Protein AF-A0A177WI67-F1 (afdb_monomer_lite)

Foldseek 3Di:
DDDDDDDDDDDDDDDDDDDDDDDDDDDDDDDDDDDDDDDDDDPDPPPPVNVVVVVVVVVVVVVVVVVVVVVVVVVVLVVLQCPQPVNVPCPPDDDDSVCSVVSSVVVVVVVVVVVVVVVVVLLVVLVVVVVVCVVVVHDQVVVPDPDGRPDDDDDDDPDDDPPPVVVVD

pLDDT: mean 74.28, std 21.09, range [33.84, 97.81]

Structure (mmCIF, N/CA/C/O backbone):
data_AF-A0A177WI67-F1
#
_entry.id   AF-A0A177WI67-F1
#
loop_
_atom_site.group_PDB
_atom_site.id
_atom_site.type_symbol
_atom_site.label_atom_id
_atom_site.label_alt_id
_atom_site.label_comp_id
_atom_site.label_asym_id
_atom_site.label_entity_id
_atom_site.label_seq_id
_atom_site.pdbx_PDB_ins_code
_atom_site.Cartn_x
_atom_site.Cartn_y
_atom_site.Cartn_z
_atom_site.occupancy
_atom_site.B_iso_or_equiv
_atom_site.auth_seq_id
_atom_site.auth_comp_id
_atom_site.auth_asym_id
_atom_site.auth_atom_id
_atom_site.pdbx_PDB_model_num
ATOM 1 N N . MET A 1 1 ? -29.519 4.301 -75.833 1.00 45.31 1 MET A N 1
ATOM 2 C CA . MET A 1 1 ? -29.078 5.599 -75.286 1.00 45.31 1 MET A CA 1
ATOM 3 C C . MET A 1 1 ? -27.753 5.373 -74.590 1.00 45.31 1 MET A C 1
ATOM 5 O O . MET A 1 1 ? -27.708 4.723 -73.556 1.00 45.31 1 MET A O 1
ATOM 9 N N . SER A 1 2 ? -26.689 5.798 -75.259 1.00 43.66 2 SER A N 1
ATOM 10 C CA . SER A 1 2 ? -25.312 5.831 -74.776 1.00 43.66 2 SER A CA 1
ATOM 11 C C . SER A 1 2 ? -25.141 6.950 -73.748 1.00 43.66 2 SER A C 1
ATOM 13 O O . SER A 1 2 ? -25.789 7.981 -73.898 1.00 43.66 2 SER A O 1
ATOM 15 N N . MET A 1 3 ? -24.205 6.801 -72.809 1.00 51.81 3 MET A N 1
ATOM 16 C CA . MET A 1 3 ? -23.038 7.691 -72.751 1.00 51.81 3 MET A CA 1
ATOM 17 C C . MET A 1 3 ? -21.854 7.010 -72.037 1.00 51.81 3 MET A C 1
ATOM 19 O O . MET A 1 3 ? -22.081 6.194 -71.143 1.00 51.81 3 MET A O 1
ATOM 23 N N . PRO A 1 4 ? -20.609 7.286 -72.469 1.00 54.25 4 PRO A N 1
ATOM 24 C CA . PRO A 1 4 ? -19.416 6.507 -72.149 1.00 54.25 4 PRO A CA 1
ATOM 25 C C . PRO A 1 4 ? -18.575 7.147 -71.032 1.00 54.25 4 PRO A C 1
ATOM 27 O O . PRO A 1 4 ? -18.584 8.361 -70.841 1.00 54.25 4 PRO A O 1
ATOM 30 N N . MET A 1 5 ? -17.794 6.320 -70.334 1.00 55.34 5 MET A N 1
ATOM 31 C CA . MET A 1 5 ? -16.748 6.753 -69.401 1.00 55.34 5 MET A CA 1
ATOM 32 C C . MET A 1 5 ? -15.551 7.319 -70.179 1.00 55.34 5 MET A C 1
ATOM 34 O O . MET A 1 5 ? -15.010 6.642 -71.053 1.00 55.34 5 MET A O 1
ATOM 38 N N . HIS A 1 6 ? -15.133 8.544 -69.858 1.00 54.88 6 HIS A N 1
ATOM 39 C CA . HIS A 1 6 ? -13.938 9.177 -70.421 1.00 54.88 6 HIS A CA 1
ATOM 40 C C . HIS A 1 6 ? -12.720 8.956 -69.499 1.00 54.88 6 HIS A C 1
ATOM 42 O O . HIS A 1 6 ? -12.878 9.039 -68.279 1.00 54.88 6 HIS A O 1
ATOM 48 N N . PRO A 1 7 ? -11.511 8.715 -70.040 1.00 63.22 7 PRO A N 1
ATOM 49 C CA . PRO A 1 7 ? -10.273 8.625 -69.271 1.00 63.22 7 PRO A CA 1
ATOM 50 C C . PRO A 1 7 ? -9.515 9.965 -69.274 1.00 63.22 7 PRO A C 1
ATOM 52 O O . PRO A 1 7 ? -9.573 10.698 -70.259 1.00 63.22 7 PRO A O 1
ATOM 55 N N . SER A 1 8 ? -8.793 10.267 -68.191 1.00 41.75 8 SER A N 1
ATOM 56 C CA . SER A 1 8 ? -7.664 11.220 -68.118 1.00 41.75 8 SER A CA 1
ATOM 57 C C . SER A 1 8 ? -7.178 11.268 -66.661 1.00 41.75 8 SER A C 1
ATOM 59 O O . SER A 1 8 ? -8.004 11.235 -65.760 1.00 41.75 8 SER A O 1
ATOM 61 N N . SER A 1 9 ? -5.912 11.386 -66.282 1.00 40.56 9 SER A N 1
ATOM 62 C CA . SER A 1 9 ? -4.618 11.327 -66.961 1.00 40.56 9 SER A CA 1
ATOM 63 C C . SER A 1 9 ? -3.576 11.404 -65.841 1.00 40.56 9 SER A C 1
ATOM 65 O O . SER A 1 9 ? -3.641 12.288 -64.989 1.00 40.56 9 SER A O 1
ATOM 67 N N . TYR A 1 10 ? -2.629 10.474 -65.852 1.00 43.28 10 TYR A N 1
ATOM 68 C CA . TYR A 1 10 ? -1.363 10.561 -65.136 1.00 43.28 10 TYR A CA 1
ATOM 69 C C . TYR A 1 10 ? -0.459 11.559 -65.871 1.00 43.28 10 TYR A C 1
ATOM 71 O O . TYR A 1 10 ? -0.226 11.352 -67.056 1.00 43.28 10 TYR A O 1
ATOM 79 N N . SER A 1 11 ? 0.015 12.606 -65.183 1.00 39.91 11 SER A N 1
ATOM 80 C CA . SER A 1 11 ? 1.346 13.236 -65.331 1.00 39.91 11 SER A CA 1
ATOM 81 C C . SER A 1 11 ? 1.343 14.683 -64.824 1.00 39.91 11 SER A C 1
ATOM 83 O O . SER A 1 11 ? 0.531 15.493 -65.267 1.00 39.91 11 SER A O 1
ATOM 85 N N . GLY A 1 12 ? 2.319 15.020 -63.985 1.00 34.69 12 GLY A N 1
ATOM 86 C CA . GLY A 1 12 ? 2.698 16.390 -63.642 1.00 34.69 12 GLY A CA 1
ATOM 87 C C . GLY A 1 12 ? 3.230 16.437 -62.210 1.00 34.69 12 GLY A C 1
ATOM 88 O O . GLY A 1 12 ? 2.562 15.957 -61.306 1.00 34.69 12 GLY A O 1
ATOM 89 N N . VAL A 1 13 ? 4.411 16.952 -61.901 1.00 46.25 13 VAL A N 1
ATOM 90 C CA . VAL A 1 13 ? 5.385 17.726 -62.671 1.00 46.25 13 VAL A CA 1
ATOM 91 C C . VAL A 1 13 ? 6.721 17.658 -61.930 1.00 46.25 13 VAL A C 1
ATOM 93 O O . VAL A 1 13 ? 6.782 17.347 -60.740 1.00 46.25 13 VAL A O 1
ATOM 96 N N . ASP A 1 14 ? 7.766 17.930 -62.693 1.00 39.09 14 ASP A N 1
ATOM 97 C CA . ASP A 1 14 ? 9.176 17.808 -62.386 1.00 39.09 14 ASP A CA 1
ATOM 98 C C . ASP A 1 14 ? 9.700 18.562 -61.160 1.00 39.09 14 ASP A C 1
ATOM 100 O O . ASP A 1 14 ? 9.194 19.587 -60.701 1.00 39.09 14 ASP A O 1
ATOM 104 N N . ALA A 1 15 ? 10.829 18.020 -60.712 1.00 47.94 15 ALA A N 1
ATOM 105 C CA . ALA A 1 15 ? 11.840 18.643 -59.890 1.00 47.94 15 ALA A CA 1
ATOM 106 C C . ALA A 1 15 ? 12.232 20.047 -60.383 1.00 47.94 15 ALA A C 1
ATOM 108 O O . ALA A 1 15 ? 12.491 20.240 -61.569 1.00 47.94 15 ALA A O 1
ATOM 109 N N . ASN A 1 16 ? 12.391 20.989 -59.447 1.00 40.03 16 ASN A N 1
ATOM 110 C CA . ASN A 1 16 ? 13.630 21.758 -59.286 1.00 40.03 16 ASN A CA 1
ATOM 111 C C . ASN A 1 16 ? 13.599 22.671 -58.044 1.00 40.03 16 ASN A C 1
ATOM 113 O O . ASN A 1 16 ? 12.659 23.427 -57.830 1.00 40.03 16 ASN A O 1
ATOM 117 N N . ASN A 1 17 ? 14.720 22.641 -57.314 1.00 41.44 17 ASN A N 1
ATOM 118 C CA . ASN A 1 17 ? 15.271 23.674 -56.428 1.00 41.44 17 ASN A CA 1
ATOM 119 C C . ASN A 1 17 ? 14.486 24.151 -55.190 1.00 41.44 17 ASN A C 1
ATOM 121 O O . ASN A 1 17 ? 13.717 25.102 -55.258 1.00 41.44 17 ASN A O 1
ATOM 125 N N . PHE A 1 18 ? 14.938 23.705 -54.010 1.00 33.84 18 PHE A N 1
ATOM 126 C CA . PHE A 1 18 ? 15.397 24.672 -53.003 1.00 33.84 18 PHE A CA 1
ATOM 127 C C . PHE A 1 18 ? 16.544 24.097 -52.158 1.00 33.84 18 PHE A C 1
ATOM 129 O O . PHE A 1 18 ? 16.360 23.337 -51.210 1.00 33.84 18 PHE A O 1
ATOM 136 N N . LEU A 1 19 ? 17.758 24.452 -52.570 1.00 44.16 19 LEU A N 1
ATOM 137 C CA . LEU A 1 19 ? 18.998 24.316 -51.821 1.00 44.16 19 LEU A CA 1
ATOM 138 C C . LEU A 1 19 ? 18.936 25.297 -50.634 1.00 44.16 19 LEU A C 1
ATOM 140 O O . LEU A 1 19 ? 18.773 26.494 -50.852 1.00 44.16 19 LEU A O 1
ATOM 144 N N . GLY A 1 20 ? 19.044 24.822 -49.392 1.00 35.88 20 GLY A N 1
ATOM 145 C CA . GLY A 1 20 ? 18.911 25.702 -48.225 1.00 35.88 20 GLY A CA 1
ATOM 146 C C . GLY A 1 20 ? 19.269 25.037 -46.903 1.00 35.88 20 GLY A C 1
ATOM 147 O O . GLY A 1 20 ? 18.409 24.751 -46.081 1.00 35.88 20 GLY A O 1
ATOM 148 N N . SER A 1 21 ? 20.559 24.780 -46.715 1.00 44.97 21 SER A N 1
ATOM 149 C CA . SER A 1 21 ? 21.172 24.369 -45.452 1.00 44.97 21 SER A CA 1
ATOM 150 C C . SER A 1 21 ? 21.219 25.535 -44.460 1.00 44.97 21 SER A C 1
ATOM 152 O O . SER A 1 21 ? 21.980 26.461 -44.704 1.00 44.97 21 SER A O 1
ATOM 154 N N . HIS A 1 22 ? 20.534 25.446 -43.313 1.00 46.59 22 HIS A N 1
ATOM 155 C CA . HIS A 1 22 ? 20.880 26.210 -42.102 1.00 46.59 22 HIS A CA 1
ATOM 156 C C . HIS A 1 22 ? 20.476 25.448 -40.823 1.00 46.59 22 HIS A C 1
ATOM 158 O O . HIS A 1 22 ? 19.283 25.298 -40.564 1.00 46.59 22 HIS A O 1
ATOM 164 N N . PRO A 1 23 ? 21.427 25.010 -39.978 1.00 50.09 23 PRO A N 1
ATOM 165 C CA . PRO A 1 23 ? 21.171 24.808 -38.559 1.00 50.09 23 PRO A CA 1
ATOM 166 C C . PRO A 1 23 ? 21.289 26.141 -37.804 1.00 50.09 23 PRO A C 1
ATOM 168 O O . PRO A 1 23 ? 22.236 26.910 -37.979 1.00 50.09 23 PRO A O 1
ATOM 171 N N . SER A 1 24 ? 20.293 26.400 -36.964 1.00 41.88 24 SER A N 1
ATOM 172 C CA . SER A 1 24 ? 20.158 27.553 -36.079 1.00 41.88 24 SER A CA 1
ATOM 173 C C . SER A 1 24 ? 21.233 27.590 -34.988 1.00 41.88 24 SER A C 1
ATOM 175 O O . SER A 1 24 ? 21.439 26.619 -34.263 1.00 41.88 24 SER A O 1
ATOM 177 N N . SER A 1 25 ? 21.855 28.759 -34.853 1.00 52.56 25 SER A N 1
ATOM 178 C CA . SER A 1 25 ? 22.678 29.204 -33.727 1.00 52.56 25 SER A CA 1
ATOM 179 C C . SER A 1 25 ? 21.804 29.963 -32.725 1.00 52.56 25 SER A C 1
ATOM 181 O O . SER A 1 25 ? 21.077 30.845 -33.176 1.00 52.56 25 SER A O 1
ATOM 183 N N . PHE A 1 26 ? 21.886 29.654 -31.418 1.00 40.78 26 PHE A N 1
ATOM 184 C CA . PHE A 1 26 ? 21.965 30.642 -30.319 1.00 40.78 26 PHE A CA 1
ATOM 185 C C . PHE A 1 26 ? 22.103 29.984 -28.920 1.00 40.78 26 PHE A C 1
ATOM 187 O O . PHE A 1 26 ? 21.293 29.134 -28.563 1.00 40.78 26 PHE A O 1
ATOM 194 N N . GLY A 1 27 ? 23.068 30.461 -28.113 1.00 39.31 27 GLY A N 1
ATOM 195 C CA . GLY A 1 27 ? 23.076 30.418 -26.632 1.00 39.31 27 GLY A CA 1
ATOM 196 C C . GLY A 1 27 ? 23.814 29.232 -25.979 1.00 39.31 27 GLY A C 1
ATOM 197 O O . GLY A 1 27 ? 23.251 28.154 -25.900 1.00 39.31 27 GLY A O 1
ATOM 198 N N . SER A 1 28 ? 25.100 29.300 -25.609 1.00 45.25 28 SER A N 1
ATOM 199 C CA . SER A 1 28 ? 25.758 30.064 -24.521 1.00 45.25 28 SER A CA 1
ATOM 200 C C . SER A 1 28 ? 25.920 29.275 -23.203 1.00 45.25 28 SER A C 1
ATOM 202 O O . SER A 1 28 ? 24.996 28.612 -22.750 1.00 45.25 28 SER A O 1
ATOM 204 N N . PHE A 1 29 ? 27.102 29.481 -22.597 1.00 36.25 29 PHE A N 1
ATOM 205 C CA . PHE A 1 29 ? 27.597 29.167 -21.240 1.00 36.25 29 PHE A CA 1
ATOM 206 C C . PHE A 1 29 ? 28.358 27.844 -21.043 1.00 36.25 29 PHE A C 1
ATOM 208 O O . PHE A 1 29 ? 27.787 26.764 -21.135 1.00 36.25 29 PHE A O 1
ATOM 215 N N . GLY A 1 30 ? 29.653 27.940 -20.690 1.00 35.69 30 GLY A N 1
ATOM 216 C CA . GLY A 1 30 ? 30.389 26.787 -20.154 1.00 35.69 30 GLY A CA 1
ATOM 217 C C . GLY A 1 30 ? 31.922 26.777 -20.250 1.00 35.69 30 GLY A C 1
ATOM 218 O O . GLY A 1 30 ? 32.460 25.827 -20.789 1.00 35.69 30 GLY A O 1
ATOM 219 N N . HIS A 1 31 ? 32.602 27.813 -19.747 1.00 47.84 31 HIS A N 1
ATOM 220 C CA . HIS A 1 31 ? 33.963 27.820 -19.162 1.00 47.84 31 HIS A CA 1
ATOM 221 C C . HIS A 1 31 ? 35.118 27.025 -19.819 1.00 47.84 31 HIS A C 1
ATOM 223 O O . HIS A 1 31 ? 35.219 25.804 -19.752 1.00 47.84 31 HIS A O 1
ATOM 229 N N . THR A 1 32 ? 36.106 27.782 -20.297 1.00 47.00 32 THR A N 1
ATOM 230 C CA . THR A 1 32 ? 37.496 27.355 -20.504 1.00 47.00 32 THR A CA 1
ATOM 231 C C . THR A 1 32 ? 38.188 26.999 -19.181 1.00 47.00 32 THR A C 1
ATOM 233 O O . THR A 1 32 ? 38.093 27.791 -18.238 1.00 47.00 32 THR A O 1
ATOM 236 N N . PRO A 1 33 ? 39.036 25.957 -19.155 1.00 52.28 33 PRO A N 1
ATOM 237 C CA . PRO A 1 33 ? 40.262 26.023 -18.381 1.00 52.28 33 PRO A CA 1
ATOM 238 C C . PRO A 1 33 ? 41.493 26.017 -19.291 1.00 52.28 33 PRO A C 1
ATOM 240 O O . PRO A 1 33 ? 41.638 25.249 -20.241 1.00 5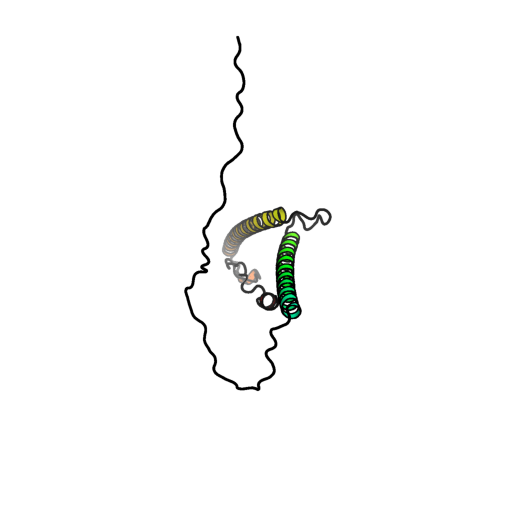2.28 33 PRO A O 1
ATOM 243 N N . THR A 1 34 ? 42.357 26.955 -18.950 1.00 43.94 34 THR A N 1
ATOM 244 C CA . THR A 1 34 ? 43.678 27.254 -19.478 1.00 43.94 34 THR A CA 1
ATOM 245 C C . THR A 1 34 ? 44.666 26.096 -19.295 1.00 43.94 34 THR A C 1
ATOM 247 O O . THR A 1 34 ? 44.773 25.535 -18.213 1.00 43.94 34 THR A O 1
ATOM 250 N N . ALA A 1 35 ? 45.403 25.830 -20.378 1.00 50.12 35 ALA A N 1
ATOM 251 C CA . ALA A 1 35 ? 46.769 25.311 -20.505 1.00 50.12 35 ALA A CA 1
ATOM 252 C C . ALA A 1 35 ? 47.268 24.170 -19.590 1.00 50.12 35 ALA A C 1
ATOM 254 O O . ALA A 1 35 ? 47.576 24.374 -18.420 1.00 50.12 35 ALA A O 1
ATOM 255 N N . LEU A 1 36 ? 47.633 23.050 -20.227 1.00 40.16 36 LEU A N 1
ATOM 256 C CA . LEU A 1 36 ? 48.948 22.449 -19.999 1.00 40.16 36 LEU A CA 1
ATOM 257 C C . LEU A 1 36 ? 49.502 21.871 -21.308 1.00 40.16 36 LEU A C 1
ATOM 259 O O . LEU A 1 36 ? 48.887 21.040 -21.967 1.00 40.16 36 LEU A O 1
ATOM 263 N N . SER A 1 37 ? 50.671 22.389 -21.667 1.00 46.78 37 SER A N 1
ATOM 264 C CA . SER A 1 37 ? 51.538 21.988 -22.767 1.00 46.78 37 SER A CA 1
ATOM 265 C C . SER A 1 37 ? 52.023 20.545 -22.599 1.00 46.78 37 SER A C 1
ATOM 267 O O . SER A 1 37 ? 52.608 20.213 -21.571 1.00 46.78 37 SER A O 1
ATOM 269 N N . GLY A 1 38 ? 51.852 19.727 -23.637 1.00 37.41 38 GLY A N 1
ATOM 270 C CA . GLY A 1 38 ? 52.413 18.383 -23.732 1.00 37.41 38 GLY A CA 1
ATOM 271 C C . GLY A 1 38 ? 52.422 17.903 -25.179 1.00 37.41 38 GLY A C 1
ATOM 272 O O . GLY A 1 38 ? 51.409 17.428 -25.665 1.00 37.41 38 GLY A O 1
ATOM 273 N N . SER A 1 39 ? 53.572 18.095 -25.826 1.00 40.44 39 SER A N 1
ATOM 274 C CA . SER A 1 39 ? 54.165 17.292 -26.904 1.00 40.44 39 SER A CA 1
ATOM 275 C C . SER A 1 39 ? 53.294 16.851 -28.089 1.00 40.44 39 SER A C 1
ATOM 277 O O . SER A 1 39 ? 52.409 16.013 -27.992 1.00 40.44 39 SER A O 1
ATOM 279 N N . VAL A 1 40 ? 53.670 17.381 -29.251 1.00 48.50 40 VAL A N 1
ATOM 280 C CA . VAL A 1 40 ? 53.259 16.977 -30.596 1.00 48.50 40 VAL A CA 1
ATOM 281 C C . VAL A 1 40 ? 53.528 15.485 -30.826 1.00 48.50 40 VAL A C 1
ATOM 283 O O . VAL A 1 40 ? 54.686 15.098 -30.945 1.00 48.50 40 VAL A O 1
ATOM 286 N N . GLU A 1 41 ? 52.472 14.687 -30.982 1.00 42.56 41 GLU A N 1
ATOM 287 C CA . GLU A 1 41 ? 52.505 13.422 -31.725 1.00 42.56 41 GLU A CA 1
ATOM 288 C C . GLU A 1 41 ? 51.268 13.342 -32.642 1.00 42.56 41 GLU A C 1
ATOM 290 O O . GLU A 1 41 ? 50.136 13.227 -32.185 1.00 42.56 41 GLU A O 1
ATOM 295 N N . ASP A 1 42 ? 51.525 13.501 -33.943 1.00 44.41 42 ASP A N 1
ATOM 296 C CA . ASP A 1 42 ? 50.810 12.926 -35.094 1.00 44.41 42 ASP A CA 1
ATOM 297 C C . ASP A 1 42 ? 49.260 12.859 -35.051 1.00 44.41 42 ASP A C 1
ATOM 299 O O . ASP A 1 42 ? 48.652 11.827 -34.772 1.00 44.41 42 ASP A O 1
ATOM 303 N N . GLU A 1 43 ? 48.591 13.956 -35.431 1.00 47.62 43 GLU A N 1
ATOM 304 C CA . GLU A 1 43 ? 47.139 13.999 -35.694 1.00 47.62 43 GLU A CA 1
ATOM 305 C C . GLU A 1 43 ? 46.802 13.348 -37.053 1.00 47.62 43 GLU A C 1
ATOM 307 O O . GLU A 1 43 ? 46.378 13.988 -38.024 1.00 47.62 43 GLU A O 1
ATOM 312 N N . GLY A 1 44 ? 46.975 12.028 -37.128 1.00 54.75 44 GLY A N 1
ATOM 313 C CA . GLY A 1 44 ? 46.287 11.205 -38.112 1.00 54.75 44 GLY A CA 1
ATOM 314 C C . GLY A 1 44 ? 44.791 11.225 -37.806 1.00 54.75 44 GLY A C 1
ATOM 315 O O . GLY A 1 44 ? 44.369 10.752 -36.751 1.00 54.75 44 GLY A O 1
ATOM 316 N N . LYS A 1 45 ? 43.971 11.770 -38.723 1.00 62.88 45 LYS A N 1
ATOM 317 C CA . LYS A 1 45 ? 42.498 11.714 -38.635 1.00 62.88 45 LYS A CA 1
ATOM 318 C C . LYS A 1 45 ? 42.090 10.316 -38.155 1.00 62.88 45 LYS A C 1
ATOM 320 O O . LYS A 1 45 ? 42.520 9.349 -38.789 1.00 62.88 45 LYS A O 1
ATOM 325 N N . PRO A 1 46 ? 41.278 10.186 -37.088 1.00 60.44 46 PRO A N 1
ATOM 326 C CA . PRO A 1 46 ? 40.914 8.877 -36.570 1.00 60.44 46 PRO A CA 1
ATOM 327 C C . PRO A 1 46 ? 40.338 8.067 -37.725 1.00 60.44 46 PRO A C 1
ATOM 329 O O . PRO A 1 46 ? 39.430 8.537 -38.420 1.00 60.44 46 PRO A O 1
ATOM 332 N N . SER A 1 47 ? 40.921 6.892 -37.970 1.00 75.12 47 SER A N 1
ATOM 333 C CA . SER A 1 47 ? 40.496 6.026 -39.063 1.00 75.12 47 SER A CA 1
ATOM 334 C C . SER A 1 47 ? 38.985 5.806 -38.968 1.00 75.12 47 SER A C 1
ATOM 336 O O . SER A 1 47 ? 38.407 5.790 -37.874 1.00 75.12 47 SER A O 1
ATOM 338 N N . ALA A 1 48 ? 38.318 5.691 -40.119 1.00 76.06 48 ALA A N 1
ATOM 339 C CA . ALA A 1 48 ? 36.863 5.545 -40.170 1.00 76.06 48 ALA A CA 1
ATOM 340 C C . ALA A 1 48 ? 36.374 4.416 -39.241 1.00 76.06 48 ALA A C 1
ATOM 342 O O . ALA A 1 48 ? 35.354 4.568 -38.569 1.00 76.06 48 ALA A O 1
ATOM 343 N N . ASP A 1 49 ? 37.171 3.355 -39.106 1.00 78.19 49 ASP A N 1
ATOM 344 C CA . ASP A 1 49 ? 36.935 2.226 -38.208 1.00 78.19 49 ASP A CA 1
ATOM 345 C C . ASP A 1 49 ? 36.937 2.621 -36.722 1.00 78.19 49 ASP A C 1
ATOM 347 O O . ASP A 1 49 ? 36.046 2.210 -35.979 1.00 78.19 49 ASP A O 1
ATOM 351 N N . VAL A 1 50 ? 37.854 3.492 -36.279 1.00 81.56 50 VAL A N 1
ATOM 352 C CA . VAL A 1 50 ? 37.898 4.004 -34.894 1.00 81.56 50 VAL A CA 1
ATOM 353 C C . VAL A 1 50 ? 36.674 4.872 -34.587 1.00 81.56 50 VAL A C 1
ATOM 355 O O . VAL A 1 50 ? 36.105 4.795 -33.494 1.00 81.56 50 VAL A O 1
ATOM 358 N N . LEU A 1 51 ? 36.216 5.677 -35.550 1.00 79.94 51 LEU A N 1
ATOM 359 C CA . LEU A 1 51 ? 35.001 6.486 -35.397 1.00 79.94 51 LEU A CA 1
ATOM 360 C C . LEU A 1 51 ? 33.729 5.624 -35.364 1.00 79.94 51 LEU A C 1
ATOM 362 O O . LEU A 1 51 ? 32.830 5.885 -34.553 1.00 79.94 51 LEU A O 1
ATOM 366 N N . ILE A 1 52 ? 33.652 4.592 -36.208 1.00 83.44 52 ILE A N 1
ATOM 367 C CA . ILE A 1 52 ? 32.548 3.621 -36.229 1.00 83.44 52 ILE A CA 1
ATOM 368 C C . ILE A 1 52 ? 32.501 2.850 -34.907 1.00 83.44 52 ILE A C 1
ATOM 370 O O . ILE A 1 52 ? 31.432 2.746 -34.297 1.00 83.44 52 ILE A O 1
ATOM 374 N N . GLU A 1 53 ? 33.651 2.393 -34.418 1.00 85.19 53 GLU A N 1
ATOM 375 C CA . GLU A 1 53 ? 33.784 1.667 -33.158 1.00 85.19 53 GLU A CA 1
ATOM 376 C C . GLU A 1 53 ? 33.410 2.544 -31.954 1.00 85.19 53 GLU A C 1
ATOM 378 O O . GLU A 1 53 ? 32.620 2.140 -31.099 1.00 85.19 53 GLU A O 1
ATOM 383 N N . LYS A 1 54 ? 33.854 3.807 -31.919 1.00 85.06 54 LYS A N 1
ATOM 384 C CA . LYS A 1 54 ? 33.439 4.774 -30.888 1.00 85.06 54 LYS A CA 1
ATOM 385 C C . LYS A 1 54 ? 31.926 5.014 -30.909 1.00 85.06 54 LYS A C 1
ATOM 387 O O . LYS A 1 54 ? 31.295 5.098 -29.853 1.00 85.06 54 LYS A O 1
ATOM 392 N N . ARG A 1 55 ? 31.312 5.091 -32.097 1.00 85.00 55 ARG A N 1
ATOM 393 C CA . ARG A 1 55 ? 29.850 5.210 -32.249 1.00 85.00 55 ARG A CA 1
ATOM 394 C C . ARG A 1 55 ? 29.121 3.923 -31.838 1.00 85.00 55 ARG A C 1
ATOM 396 O O . ARG A 1 55 ? 28.003 4.007 -31.331 1.00 85.00 55 ARG A O 1
ATOM 403 N N . ARG A 1 56 ? 29.716 2.744 -32.041 1.00 89.94 56 ARG A N 1
ATOM 404 C CA . ARG A 1 56 ? 29.191 1.454 -31.563 1.00 89.94 56 ARG A CA 1
ATOM 405 C C . ARG A 1 56 ? 29.199 1.397 -30.033 1.00 89.94 56 ARG A C 1
ATOM 407 O O . ARG A 1 56 ? 28.137 1.222 -29.446 1.00 89.94 56 ARG A O 1
ATOM 414 N N . ARG A 1 57 ? 30.335 1.691 -29.394 1.00 88.19 57 ARG A N 1
ATOM 415 C CA . ARG A 1 57 ? 30.472 1.716 -27.924 1.00 88.19 57 ARG A CA 1
ATOM 416 C C . ARG A 1 57 ? 29.493 2.673 -27.246 1.00 88.19 57 ARG A C 1
ATOM 418 O O . ARG A 1 57 ? 28.908 2.334 -26.225 1.00 88.19 57 ARG A O 1
ATOM 425 N N . ARG A 1 58 ? 29.260 3.856 -27.831 1.00 89.81 58 ARG A N 1
ATOM 426 C CA . ARG A 1 58 ? 28.247 4.803 -27.327 1.00 89.81 58 ARG A CA 1
ATOM 427 C C . ARG A 1 58 ? 26.833 4.220 -27.366 1.00 89.81 58 ARG A C 1
ATOM 429 O O . ARG A 1 58 ? 26.100 4.362 -26.395 1.00 89.81 58 ARG A O 1
ATOM 436 N N . ARG A 1 59 ? 26.461 3.551 -28.464 1.00 93.19 59 ARG A N 1
ATOM 437 C CA . ARG A 1 59 ? 25.154 2.882 -28.587 1.00 93.19 59 ARG A CA 1
ATOM 438 C C . ARG A 1 59 ? 25.008 1.735 -27.593 1.00 93.19 59 ARG A C 1
ATOM 440 O O . ARG A 1 59 ? 23.944 1.573 -27.011 1.00 93.19 59 ARG A O 1
ATOM 447 N N . GLU A 1 60 ? 26.066 0.966 -27.378 1.00 92.56 60 GLU A N 1
ATOM 448 C CA . GLU A 1 60 ? 26.061 -0.148 -26.425 1.00 92.56 60 GLU A CA 1
ATOM 449 C C . GLU A 1 60 ? 25.943 0.326 -24.983 1.00 92.56 60 GLU A C 1
ATOM 451 O O . GLU A 1 60 ? 25.107 -0.197 -24.251 1.00 92.56 60 GLU A O 1
ATOM 456 N N . SER A 1 61 ? 26.699 1.361 -24.608 1.00 92.62 61 SER A N 1
ATOM 457 C CA . SER A 1 61 ? 26.575 2.006 -23.298 1.00 92.62 61 SER A CA 1
ATOM 458 C C . SER A 1 61 ? 25.151 2.524 -23.069 1.00 92.62 61 SER A C 1
ATOM 460 O O . SER A 1 61 ? 24.512 2.164 -22.082 1.00 92.62 61 SER A O 1
ATOM 462 N N . HIS A 1 62 ? 24.596 3.260 -24.037 1.00 95.94 62 HIS A N 1
ATOM 463 C CA . HIS A 1 62 ? 23.217 3.743 -23.966 1.00 95.94 62 HIS A CA 1
ATOM 464 C C . HIS A 1 62 ? 22.197 2.597 -23.820 1.00 95.94 62 HIS A C 1
ATOM 466 O O . HIS A 1 62 ? 21.305 2.649 -22.976 1.00 95.94 62 HIS A O 1
ATOM 472 N N . ASN A 1 63 ? 22.340 1.527 -24.607 1.00 97.31 63 ASN A N 1
ATOM 473 C CA . ASN A 1 63 ? 21.457 0.362 -24.534 1.00 97.31 63 ASN A CA 1
ATOM 474 C C . ASN A 1 63 ? 21.555 -0.378 -23.194 1.00 97.31 63 ASN A C 1
ATOM 476 O O . ASN A 1 63 ? 20.556 -0.937 -22.738 1.00 97.31 63 ASN A O 1
ATOM 480 N N . ALA A 1 64 ? 22.740 -0.411 -22.581 1.00 95.12 64 ALA A N 1
ATOM 481 C CA . ALA A 1 64 ? 22.947 -1.021 -21.275 1.00 95.12 64 ALA A CA 1
ATOM 482 C C . ALA A 1 64 ? 22.232 -0.228 -20.175 1.00 95.12 64 ALA A C 1
ATOM 484 O O . ALA A 1 64 ? 21.495 -0.821 -19.390 1.00 95.12 64 ALA A O 1
ATOM 485 N N . VAL A 1 65 ? 22.378 1.100 -20.169 1.00 96.00 65 VAL A N 1
ATOM 486 C CA . VAL A 1 65 ? 21.698 1.989 -19.209 1.00 96.00 65 VAL A CA 1
ATOM 487 C C . VAL A 1 65 ? 20.179 1.855 -19.323 1.00 96.00 65 VAL A C 1
ATOM 489 O O . VAL A 1 65 ? 19.496 1.605 -18.333 1.00 96.00 65 VAL A O 1
ATOM 492 N N . GLU A 1 66 ? 19.635 1.911 -20.539 1.00 96.44 66 GLU A N 1
ATOM 493 C CA . GLU A 1 66 ? 18.187 1.788 -20.744 1.00 96.44 66 GLU A CA 1
ATOM 494 C C . GLU A 1 66 ? 17.654 0.387 -20.399 1.00 96.44 66 GLU A C 1
ATOM 496 O O . GLU A 1 66 ? 16.494 0.221 -20.019 1.00 96.44 66 GLU A O 1
ATOM 501 N N . ARG A 1 67 ? 18.477 -0.661 -20.515 1.00 97.19 67 ARG A N 1
ATOM 502 C CA . ARG A 1 67 ? 18.109 -1.991 -20.016 1.00 97.19 67 ARG A CA 1
ATOM 503 C C . ARG A 1 67 ? 18.004 -1.988 -18.490 1.00 97.19 67 ARG A C 1
ATOM 505 O O . ARG A 1 67 ? 16.951 -2.373 -17.997 1.00 97.19 67 ARG A O 1
ATOM 512 N N . ARG A 1 68 ? 19.010 -1.468 -17.775 1.00 96.31 68 ARG A N 1
ATOM 513 C CA . ARG A 1 68 ? 18.977 -1.367 -16.303 1.00 96.31 68 ARG A CA 1
ATOM 514 C C . ARG A 1 68 ? 17.767 -0.582 -15.809 1.00 96.31 68 ARG A C 1
ATOM 516 O O . ARG A 1 68 ? 17.047 -1.064 -14.945 1.00 96.31 68 ARG A O 1
ATOM 523 N N . ARG A 1 69 ? 17.478 0.574 -16.417 1.00 97.50 69 ARG A N 1
ATOM 524 C CA . ARG A 1 69 ? 16.287 1.373 -16.087 1.00 97.50 69 ARG A CA 1
ATOM 525 C C . ARG A 1 69 ? 14.998 0.559 -16.234 1.00 97.50 69 ARG A C 1
ATOM 527 O O . ARG A 1 69 ? 14.128 0.612 -15.368 1.00 97.50 69 ARG A O 1
ATOM 534 N N . ARG A 1 70 ? 14.853 -0.185 -17.336 1.00 97.81 70 ARG A N 1
ATOM 535 C CA . ARG A 1 70 ? 13.670 -1.030 -17.567 1.00 97.81 70 ARG A CA 1
ATOM 536 C C . ARG A 1 70 ? 13.574 -2.169 -16.558 1.00 97.81 70 ARG A C 1
ATOM 538 O O . ARG A 1 70 ? 12.465 -2.468 -16.123 1.00 97.81 70 ARG A O 1
ATOM 545 N N . ASP A 1 71 ? 14.694 -2.781 -16.198 1.00 96.50 71 ASP A N 1
ATOM 546 C CA . ASP A 1 71 ? 14.738 -3.869 -15.223 1.00 96.50 71 ASP A CA 1
ATOM 547 C C . ASP A 1 71 ? 14.362 -3.364 -13.823 1.00 96.50 71 ASP A C 1
ATOM 549 O O . ASP A 1 71 ? 13.475 -3.948 -13.204 1.00 96.50 71 ASP A O 1
ATOM 553 N N . HIS A 1 72 ? 14.881 -2.206 -13.403 1.00 96.19 72 HIS A N 1
ATOM 554 C CA . HIS A 1 72 ? 14.509 -1.564 -12.137 1.00 96.19 72 HIS A CA 1
ATOM 555 C C . HIS A 1 72 ? 13.005 -1.230 -12.066 1.00 96.19 72 HIS A C 1
ATOM 557 O O . HIS A 1 72 ? 12.328 -1.549 -11.090 1.00 96.19 72 HIS A O 1
ATOM 563 N N . ILE A 1 73 ? 12.421 -0.671 -13.135 1.00 96.38 73 ILE A N 1
ATOM 564 C CA . ILE A 1 73 ? 10.965 -0.432 -13.192 1.00 96.38 73 ILE A CA 1
ATOM 565 C C . ILE A 1 73 ? 10.187 -1.750 -13.071 1.00 96.38 73 ILE A C 1
ATOM 567 O O . ILE A 1 73 ? 9.160 -1.819 -12.393 1.00 96.38 73 ILE A O 1
ATOM 571 N N . ASN A 1 74 ? 10.646 -2.804 -13.748 1.00 95.81 74 ASN A N 1
ATOM 572 C CA . ASN A 1 74 ? 9.986 -4.104 -13.697 1.00 95.81 74 ASN A CA 1
ATOM 573 C C . ASN A 1 74 ? 10.049 -4.718 -12.300 1.00 95.81 74 ASN A C 1
ATOM 575 O O . ASN A 1 74 ? 9.069 -5.337 -11.889 1.00 95.81 74 ASN A O 1
ATOM 579 N N . GLU A 1 75 ? 11.160 -4.538 -11.598 1.00 95.25 75 GLU A N 1
ATOM 580 C CA . GLU A 1 75 ? 11.353 -4.976 -10.221 1.00 95.25 75 GLU A CA 1
ATOM 581 C C . GLU A 1 75 ? 10.373 -4.282 -9.276 1.00 95.25 75 GLU A C 1
ATOM 583 O O . GLU A 1 75 ? 9.603 -4.971 -8.610 1.00 95.25 75 GLU A O 1
ATOM 588 N N . LYS A 1 76 ? 10.255 -2.948 -9.327 1.00 95.88 76 LYS A N 1
ATOM 589 C CA . LYS A 1 76 ? 9.269 -2.217 -8.508 1.00 95.88 76 LYS A CA 1
ATOM 590 C C . LYS A 1 76 ? 7.827 -2.631 -8.796 1.00 95.88 76 LYS A C 1
ATOM 592 O O . LYS A 1 76 ? 7.020 -2.752 -7.879 1.00 95.88 76 LYS A O 1
ATOM 597 N N . ILE A 1 77 ? 7.490 -2.937 -10.050 1.00 94.94 77 ILE A N 1
ATOM 598 C CA . ILE A 1 77 ? 6.171 -3.500 -10.385 1.00 94.94 77 ILE A CA 1
ATOM 599 C C . ILE A 1 77 ? 5.995 -4.906 -9.785 1.00 94.94 77 ILE A C 1
ATOM 601 O O . ILE A 1 77 ? 4.900 -5.248 -9.342 1.00 94.94 77 ILE A O 1
ATOM 605 N N . HIS A 1 78 ? 7.042 -5.731 -9.752 1.00 92.00 78 HIS A N 1
ATOM 606 C CA . HIS A 1 78 ? 6.979 -7.051 -9.120 1.00 92.00 78 HIS A CA 1
ATOM 607 C C . HIS A 1 78 ? 6.850 -6.959 -7.596 1.00 92.00 78 HIS A C 1
ATOM 609 O O . HIS A 1 78 ? 6.034 -7.683 -7.030 1.00 92.00 78 HIS A O 1
ATOM 615 N N . GLU A 1 79 ? 7.580 -6.051 -6.945 1.00 92.75 79 GLU A N 1
ATOM 616 C CA . GLU A 1 79 ? 7.430 -5.764 -5.513 1.00 92.75 79 GLU A CA 1
ATOM 617 C C . GLU A 1 79 ? 5.983 -5.371 -5.186 1.00 92.75 79 GLU A C 1
ATOM 619 O O . GLU A 1 79 ? 5.359 -5.970 -4.311 1.00 92.75 79 GLU A O 1
ATOM 624 N N . LEU A 1 80 ? 5.405 -4.444 -5.961 1.00 94.12 80 LEU A N 1
ATOM 625 C CA . LEU A 1 80 ? 4.003 -4.047 -5.822 1.00 94.12 80 LEU A CA 1
ATOM 626 C C . LEU A 1 80 ? 3.037 -5.226 -5.964 1.00 94.12 80 LEU A C 1
ATOM 628 O O . LEU A 1 80 ? 2.047 -5.291 -5.239 1.00 94.12 80 LEU A O 1
ATOM 632 N N . SER A 1 81 ? 3.315 -6.167 -6.870 1.00 91.50 81 SER A N 1
ATOM 633 C CA . SER A 1 81 ? 2.500 -7.375 -7.020 1.00 91.50 81 SER A CA 1
ATOM 634 C C . SER A 1 81 ? 2.514 -8.234 -5.757 1.00 91.50 81 SER A C 1
ATOM 636 O O . SER A 1 81 ? 1.480 -8.783 -5.402 1.00 91.50 81 SER A O 1
ATOM 638 N N . ASN A 1 82 ? 3.656 -8.351 -5.081 1.00 90.19 82 ASN A N 1
ATOM 639 C CA . ASN A 1 82 ? 3.796 -9.194 -3.891 1.00 90.19 82 ASN A CA 1
ATOM 640 C C . ASN A 1 82 ? 3.141 -8.572 -2.647 1.00 90.19 82 ASN A C 1
ATOM 642 O O . ASN A 1 82 ? 2.726 -9.296 -1.747 1.00 90.19 82 ASN A O 1
ATOM 646 N N . LEU A 1 83 ? 3.032 -7.240 -2.598 1.00 91.19 83 LEU A N 1
ATOM 647 C CA . LEU A 1 83 ? 2.353 -6.518 -1.515 1.00 91.19 83 LEU A CA 1
ATOM 648 C C . LEU A 1 83 ? 0.821 -6.588 -1.608 1.00 91.19 83 LEU A C 1
ATOM 650 O O . LEU A 1 83 ? 0.126 -6.228 -0.657 1.00 91.19 83 LEU A O 1
ATOM 654 N N . LEU A 1 84 ? 0.284 -7.021 -2.750 1.00 90.75 84 LEU A N 1
ATOM 655 C CA . LEU A 1 84 ? -1.151 -7.100 -2.977 1.00 90.75 84 LEU A CA 1
ATOM 656 C C . LEU A 1 84 ? -1.729 -8.431 -2.465 1.00 90.75 84 LEU A C 1
ATOM 658 O O . LEU A 1 84 ? -1.313 -9.492 -2.936 1.00 90.75 84 LEU A O 1
ATOM 662 N N . PRO A 1 85 ? -2.758 -8.407 -1.591 1.00 85.38 85 PRO A N 1
ATOM 663 C CA . PRO A 1 85 ? -3.368 -9.625 -1.046 1.00 85.38 85 PRO A CA 1
ATOM 664 C C . PRO A 1 85 ? -3.920 -10.576 -2.118 1.00 85.38 85 PRO A C 1
ATOM 666 O O . PRO A 1 85 ? -3.864 -11.791 -1.956 1.00 85.38 85 PRO A O 1
ATOM 669 N N . GLU A 1 86 ? -4.424 -10.019 -3.227 1.00 78.44 86 GLU A N 1
ATOM 670 C CA . GLU A 1 86 ? -5.005 -10.760 -4.358 1.00 78.44 86 GLU A CA 1
ATOM 671 C C . GLU A 1 86 ? -3.976 -11.628 -5.103 1.00 78.44 86 GLU A C 1
ATOM 673 O O . GLU A 1 86 ? -4.350 -12.602 -5.748 1.00 78.44 86 GLU A O 1
ATOM 678 N N . PHE A 1 87 ? -2.685 -11.286 -5.027 1.00 77.56 87 PHE A N 1
ATOM 679 C CA . PHE A 1 87 ? -1.622 -11.935 -5.805 1.00 77.56 87 PHE A CA 1
ATOM 680 C C . PHE A 1 87 ? -0.609 -12.690 -4.941 1.00 77.56 87 PHE A C 1
ATOM 682 O O . PHE A 1 87 ? 0.252 -13.385 -5.474 1.00 77.56 87 PHE A O 1
ATOM 689 N N . ALA A 1 88 ? -0.729 -12.600 -3.615 1.00 69.31 88 ALA A N 1
AT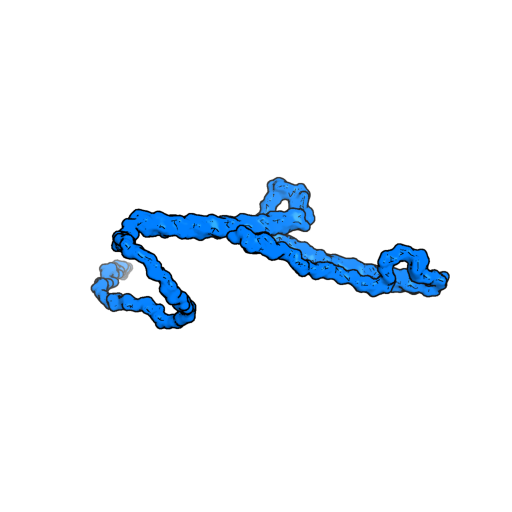OM 690 C CA . ALA A 1 88 ? 0.142 -13.306 -2.679 1.00 69.31 88 ALA A CA 1
ATOM 691 C C . ALA A 1 88 ? -0.063 -14.837 -2.685 1.00 69.31 88 ALA A C 1
ATOM 693 O O . ALA A 1 88 ? 0.833 -15.573 -2.280 1.00 69.31 88 ALA A O 1
ATOM 694 N N . SER A 1 89 ? -1.228 -15.325 -3.130 1.00 65.62 89 SER A N 1
ATOM 695 C CA . SER A 1 89 ? -1.601 -16.751 -3.094 1.00 65.62 89 SER A CA 1
ATOM 696 C C . SER A 1 89 ? -1.596 -17.440 -4.467 1.00 65.62 89 SER A C 1
ATOM 698 O O . SER A 1 89 ? -1.269 -18.624 -4.544 1.00 65.62 89 SER A O 1
ATOM 700 N N . ASP A 1 90 ? -1.865 -16.714 -5.556 1.00 64.75 90 ASP A N 1
ATOM 701 C CA . ASP A 1 90 ? -1.909 -17.262 -6.919 1.00 64.75 90 ASP A CA 1
ATOM 702 C C . ASP A 1 90 ? -0.598 -17.021 -7.686 1.00 64.75 90 ASP A C 1
ATOM 704 O O . ASP A 1 90 ? -0.475 -16.145 -8.543 1.00 64.75 90 ASP A O 1
ATOM 708 N N . ILE A 1 91 ? 0.404 -17.862 -7.412 1.00 63.62 91 ILE A N 1
ATOM 709 C CA . ILE A 1 91 ? 1.712 -17.839 -8.101 1.00 63.62 91 ILE A CA 1
ATOM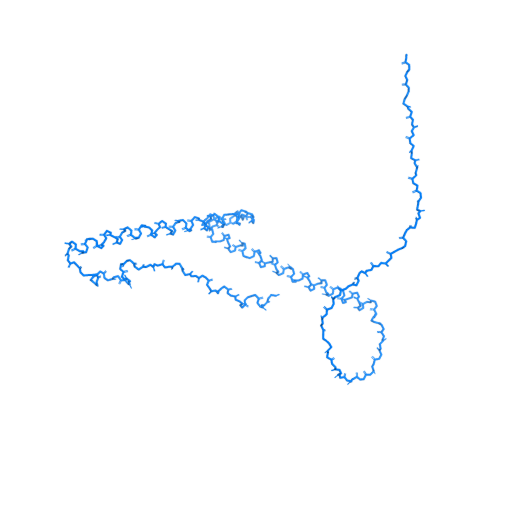 710 C C . ILE A 1 91 ? 1.578 -18.219 -9.591 1.00 63.62 91 ILE A C 1
ATOM 712 O O . ILE A 1 91 ? 2.412 -17.842 -10.415 1.00 63.62 91 ILE A O 1
ATOM 716 N N . GLN A 1 92 ? 0.526 -18.960 -9.953 1.00 66.12 92 GLN A N 1
ATOM 717 C CA . GLN A 1 92 ? 0.370 -19.558 -11.283 1.00 66.12 92 GLN A CA 1
ATOM 718 C C . GLN A 1 92 ? -0.086 -18.558 -12.359 1.00 66.12 92 GLN A C 1
ATOM 720 O O . GLN A 1 92 ? 0.243 -18.736 -13.529 1.00 66.12 92 GLN A O 1
ATOM 725 N N . ASN A 1 93 ? -0.779 -17.478 -11.984 1.00 74.00 93 ASN A N 1
ATOM 726 C CA . ASN A 1 93 ? -1.261 -16.463 -12.921 1.00 74.00 93 ASN A CA 1
ATOM 727 C C . ASN A 1 93 ? -0.586 -15.124 -12.646 1.00 74.00 9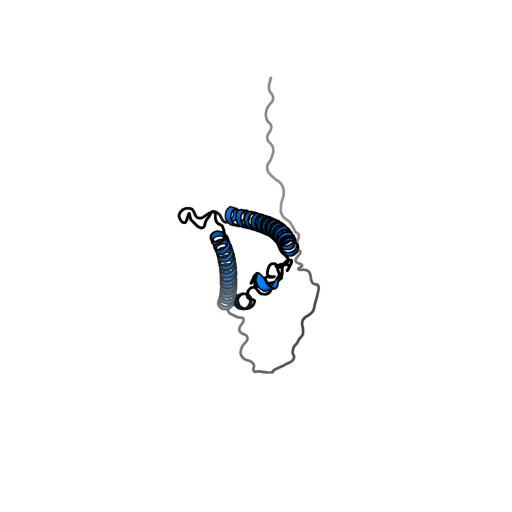3 ASN A C 1
ATOM 729 O O . ASN A 1 93 ? -1.096 -14.309 -11.886 1.00 74.00 93 ASN A O 1
ATOM 733 N N . LYS A 1 94 ? 0.555 -14.879 -13.301 1.00 73.94 94 LYS A N 1
ATOM 734 C CA . LYS A 1 94 ? 1.268 -13.600 -13.209 1.00 73.94 94 LYS A CA 1
ATOM 735 C C . LYS A 1 94 ? 0.373 -12.477 -13.767 1.00 73.94 94 LYS A C 1
ATOM 737 O O . LYS A 1 94 ? 0.161 -12.431 -14.984 1.00 73.94 94 LYS A O 1
ATOM 742 N N . PRO A 1 95 ? -0.170 -11.578 -12.928 1.00 81.06 95 PRO A N 1
ATOM 743 C CA . PRO A 1 95 ? -1.062 -10.530 -13.400 1.00 81.06 95 PRO A CA 1
ATOM 744 C C . PRO A 1 95 ? -0.305 -9.564 -14.314 1.00 81.06 95 PRO A C 1
ATOM 746 O O . PRO A 1 95 ? 0.901 -9.345 -14.188 1.00 81.06 95 PRO A O 1
ATOM 749 N N . ASN A 1 96 ? -1.018 -8.972 -15.271 1.00 90.94 96 ASN A N 1
ATOM 750 C CA . ASN A 1 96 ? -0.404 -8.004 -16.171 1.00 90.94 96 ASN A CA 1
ATOM 751 C C . ASN A 1 96 ? 0.009 -6.727 -15.407 1.00 90.94 96 ASN A C 1
ATOM 753 O O . ASN A 1 96 ? -0.607 -6.348 -14.409 1.00 90.94 96 ASN A O 1
ATOM 757 N N . LYS A 1 97 ? 1.032 -6.022 -15.912 1.00 92.38 97 LYS A N 1
ATOM 758 C CA . LYS A 1 97 ? 1.578 -4.813 -15.264 1.00 92.38 97 LYS A CA 1
ATOM 759 C C . LYS A 1 97 ? 0.513 -3.741 -15.007 1.00 92.38 97 LYS A C 1
ATOM 761 O O . LYS A 1 97 ? 0.529 -3.102 -13.964 1.00 92.38 97 LYS A O 1
ATOM 766 N N . GLY A 1 98 ? -0.430 -3.561 -15.934 1.00 94.19 98 GLY A N 1
ATOM 767 C CA . GLY A 1 98 ? -1.497 -2.565 -15.795 1.00 94.19 98 GLY A CA 1
ATOM 768 C C . GLY A 1 98 ? -2.490 -2.887 -14.675 1.00 94.19 98 GLY A C 1
ATOM 769 O O . GLY A 1 98 ? -2.981 -1.980 -14.008 1.00 94.19 98 GLY A O 1
ATOM 770 N N . VAL A 1 99 ? -2.775 -4.169 -14.449 1.00 93.06 99 VAL A N 1
ATOM 771 C CA . VAL A 1 99 ? -3.622 -4.653 -13.357 1.00 93.06 99 VAL A CA 1
ATOM 772 C C . VAL A 1 99 ? -2.896 -4.507 -12.032 1.00 93.06 99 VAL A C 1
ATOM 774 O O . VAL A 1 99 ? -3.509 -3.982 -11.109 1.00 93.06 99 VAL A O 1
ATOM 777 N N . ILE A 1 100 ? -1.611 -4.880 -11.957 1.00 93.38 100 ILE A N 1
ATOM 778 C CA . ILE A 1 100 ? -0.797 -4.682 -10.748 1.00 93.38 100 ILE A CA 1
ATOM 779 C C . ILE A 1 100 ? -0.857 -3.214 -10.329 1.00 93.38 100 ILE A C 1
ATOM 781 O O . ILE A 1 100 ? -1.324 -2.918 -9.239 1.00 93.38 100 ILE A O 1
ATOM 785 N N . LEU A 1 101 ? -0.505 -2.289 -11.227 1.00 96.19 101 LEU A N 1
ATOM 786 C CA . LEU A 1 101 ? -0.489 -0.856 -10.919 1.00 96.19 101 LEU A CA 1
ATOM 787 C C . LEU A 1 101 ? -1.858 -0.331 -10.468 1.00 96.19 101 LEU A C 1
ATOM 789 O O . LEU A 1 101 ? -1.948 0.407 -9.489 1.00 96.19 101 LEU A O 1
ATOM 793 N N . ARG A 1 102 ? -2.936 -0.723 -11.156 1.00 95.25 102 ARG A N 1
ATOM 794 C CA . ARG A 1 102 ? -4.296 -0.300 -10.796 1.00 95.25 102 ARG A CA 1
ATOM 795 C C . ARG A 1 102 ? -4.693 -0.811 -9.413 1.00 95.25 102 ARG A C 1
ATOM 797 O O . ARG A 1 102 ? -5.138 -0.025 -8.583 1.00 95.25 102 ARG A O 1
ATOM 804 N N . ARG A 1 103 ? -4.478 -2.104 -9.157 1.00 94.62 103 ARG A N 1
ATOM 805 C CA . ARG A 1 103 ? -4.784 -2.742 -7.873 1.00 94.62 103 ARG A CA 1
ATOM 806 C C . ARG A 1 103 ? -3.932 -2.174 -6.745 1.00 94.62 103 ARG A C 1
ATOM 808 O O . ARG A 1 103 ? -4.468 -1.957 -5.669 1.00 94.62 103 ARG A O 1
ATOM 815 N N . SER A 1 104 ? -2.661 -1.855 -6.991 1.00 95.88 104 SER A N 1
ATOM 816 C CA . SER A 1 104 ? -1.797 -1.170 -6.021 1.00 95.88 104 SER A CA 1
ATOM 817 C C . SER A 1 104 ? -2.382 0.170 -5.596 1.00 95.88 104 SER A C 1
ATOM 819 O O . SER A 1 104 ? -2.476 0.442 -4.403 1.00 95.88 104 SER A O 1
ATOM 821 N N . VAL A 1 105 ? -2.840 0.986 -6.548 1.00 96.69 105 VAL A N 1
ATOM 822 C CA . VAL A 1 105 ? -3.464 2.279 -6.235 1.00 96.69 105 VAL A CA 1
ATOM 823 C C . VAL A 1 105 ? -4.753 2.094 -5.434 1.00 96.69 105 VAL A C 1
ATOM 825 O O . VAL A 1 105 ? -4.953 2.769 -4.424 1.00 96.69 105 VAL A O 1
ATOM 828 N N . ASP A 1 106 ? -5.622 1.178 -5.857 1.00 96.06 106 ASP A N 1
ATOM 829 C CA . ASP A 1 106 ? -6.891 0.928 -5.168 1.00 96.06 106 ASP A CA 1
ATOM 830 C C . ASP A 1 106 ? -6.669 0.369 -3.758 1.00 96.06 106 ASP A C 1
ATOM 832 O O . ASP A 1 106 ? -7.339 0.782 -2.811 1.00 96.06 106 ASP A O 1
ATOM 836 N N . TYR A 1 107 ? -5.675 -0.501 -3.592 1.00 96.19 107 TYR A N 1
ATOM 837 C CA . TYR A 1 107 ? -5.306 -1.052 -2.297 1.00 96.19 107 TYR A CA 1
ATOM 838 C C . TYR A 1 107 ? -4.758 0.017 -1.350 1.00 96.19 107 TYR A C 1
ATOM 840 O O . TYR A 1 107 ? -5.171 0.058 -0.195 1.00 96.19 107 TYR A O 1
ATOM 848 N N . ILE A 1 108 ? -3.909 0.934 -1.829 1.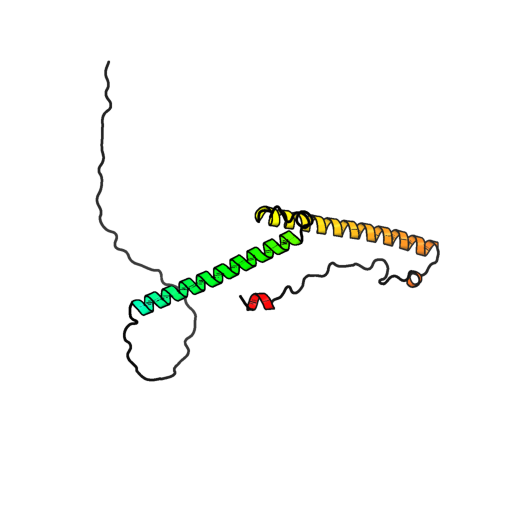00 95.75 108 ILE A N 1
ATOM 849 C CA . ILE A 1 108 ? -3.424 2.066 -1.020 1.00 95.75 108 ILE A CA 1
ATOM 850 C C . ILE A 1 108 ? -4.599 2.925 -0.538 1.00 95.75 108 ILE A C 1
ATOM 852 O O . ILE A 1 108 ? -4.675 3.244 0.648 1.00 95.75 108 ILE A O 1
ATOM 856 N N . ARG A 1 109 ? -5.555 3.248 -1.418 1.00 96.00 109 ARG A N 1
ATOM 857 C CA . ARG A 1 109 ? -6.765 4.001 -1.034 1.00 96.00 109 ARG A CA 1
ATOM 858 C C . ARG A 1 109 ? -7.588 3.254 0.011 1.00 96.00 109 ARG A C 1
ATOM 860 O O . ARG A 1 109 ? -8.042 3.850 0.985 1.00 96.00 109 ARG A O 1
ATOM 867 N N . HIS A 1 110 ? -7.766 1.947 -0.173 1.00 95.50 110 HIS A N 1
ATOM 868 C CA . HIS A 1 110 ? -8.478 1.113 0.787 1.00 95.50 110 HIS A CA 1
ATOM 869 C C . HIS A 1 110 ? -7.757 1.062 2.141 1.00 95.50 110 HIS A C 1
ATOM 871 O O . HIS A 1 110 ? -8.407 1.167 3.175 1.00 95.50 110 HIS A O 1
ATOM 877 N N . MET A 1 111 ? -6.425 0.966 2.153 1.00 94.44 111 MET A N 1
ATOM 878 C CA . MET A 1 111 ? -5.615 1.003 3.374 1.00 94.44 111 MET A CA 1
ATOM 879 C C . MET A 1 111 ? -5.703 2.344 4.096 1.00 94.44 111 MET A C 1
ATOM 881 O O . MET A 1 111 ? -5.852 2.355 5.314 1.00 94.44 111 MET A O 1
ATOM 885 N N . GLN A 1 112 ? -5.698 3.462 3.371 1.00 92.19 112 GLN A N 1
ATOM 886 C CA . GLN A 1 112 ? -5.917 4.788 3.958 1.00 92.19 112 GLN A CA 1
ATOM 887 C C . GLN A 1 112 ? -7.303 4.896 4.607 1.00 92.19 112 GLN A C 1
ATOM 889 O O . GLN A 1 112 ? -7.418 5.335 5.750 1.00 92.19 112 GLN A O 1
ATOM 894 N N . LEU A 1 113 ? -8.351 4.440 3.912 1.00 94.50 113 LEU A N 1
ATOM 895 C CA . LEU A 1 113 ? -9.713 4.422 4.451 1.00 94.50 113 LEU A CA 1
ATOM 896 C C . LEU A 1 113 ? -9.830 3.501 5.673 1.00 94.50 113 LEU A C 1
ATOM 898 O O . LEU A 1 113 ? -10.460 3.856 6.668 1.00 94.50 113 LEU A O 1
ATOM 902 N N . PHE A 1 114 ? -9.215 2.320 5.607 1.00 94.06 114 PHE A N 1
ATOM 903 C CA . PHE A 1 114 ? -9.190 1.368 6.709 1.00 94.06 114 PHE A CA 1
ATOM 904 C C . PHE A 1 114 ? -8.477 1.954 7.928 1.00 94.06 114 PHE A C 1
ATOM 906 O O . PHE A 1 114 ? -9.024 1.888 9.022 1.00 94.06 114 PHE A O 1
ATOM 913 N N . ALA A 1 115 ? -7.311 2.578 7.747 1.00 91.31 115 ALA A N 1
ATOM 914 C CA . ALA A 1 115 ? -6.574 3.234 8.822 1.00 91.31 115 ALA A CA 1
ATOM 915 C C . ALA A 1 115 ? -7.399 4.349 9.482 1.00 91.31 115 ALA A C 1
ATOM 917 O O . ALA A 1 115 ? -7.502 4.374 10.706 1.00 91.31 115 ALA A O 1
ATOM 918 N N . ALA A 1 116 ? -8.063 5.201 8.693 1.00 90.50 116 ALA A N 1
ATOM 919 C CA . ALA A 1 116 ? -8.947 6.244 9.218 1.00 90.50 116 ALA A CA 1
ATOM 920 C C . ALA A 1 116 ? -10.100 5.657 10.050 1.00 90.50 116 ALA A C 1
ATOM 922 O O . ALA A 1 116 ? -10.369 6.116 11.158 1.00 90.50 116 ALA A O 1
ATOM 923 N N . LYS A 1 117 ? -10.735 4.586 9.559 1.00 93.81 117 LYS A N 1
ATOM 924 C CA . LYS A 1 117 ? -11.805 3.892 10.288 1.00 93.81 117 LYS A CA 1
ATOM 925 C C . LYS A 1 117 ? -11.304 3.228 11.573 1.00 93.81 117 LYS A C 1
ATOM 927 O O . LYS A 1 117 ? -12.019 3.211 12.572 1.00 93.81 117 LYS A O 1
ATOM 932 N N . GLN A 1 118 ? -10.099 2.658 11.558 1.00 93.06 118 GLN A N 1
ATOM 933 C CA . GLN A 1 118 ? -9.507 2.098 12.772 1.00 93.06 118 GLN A CA 1
ATOM 934 C C . GLN A 1 118 ? -9.171 3.190 13.783 1.00 93.06 118 GLN A C 1
ATOM 936 O O . GLN A 1 118 ? -9.432 3.000 14.963 1.00 93.06 118 GLN A O 1
ATOM 941 N N . MET A 1 119 ? -8.672 4.341 13.333 1.00 89.69 119 MET A N 1
ATOM 942 C CA . MET A 1 119 ? -8.419 5.492 14.197 1.00 89.69 119 MET A CA 1
ATOM 943 C C . MET A 1 119 ? -9.708 5.993 14.862 1.00 89.69 119 MET A C 1
ATOM 945 O O . MET A 1 119 ? -9.728 6.157 16.078 1.00 89.69 119 MET A O 1
ATOM 949 N N . GLU A 1 120 ? -10.799 6.148 14.106 1.00 91.88 120 GLU A N 1
ATOM 950 C CA . GLU A 1 120 ? -12.113 6.525 14.651 1.00 91.88 120 GLU A CA 1
ATOM 951 C C . GLU A 1 120 ? -12.593 5.527 15.716 1.00 91.88 120 GLU A C 1
ATOM 953 O O . GLU A 1 120 ? -12.986 5.919 16.815 1.00 91.88 120 GLU A O 1
ATOM 958 N N . ARG A 1 121 ? -12.490 4.224 15.426 1.00 93.69 121 ARG A N 1
ATOM 959 C CA . ARG A 1 121 ? -12.867 3.169 16.374 1.00 93.69 121 ARG A CA 1
ATOM 960 C C . ARG A 1 121 ? -12.003 3.186 17.635 1.00 93.69 121 ARG A C 1
ATOM 962 O O . ARG A 1 121 ? -12.527 2.982 18.726 1.00 93.69 121 ARG A O 1
ATOM 969 N N . THR A 1 122 ? -10.698 3.408 17.504 1.00 91.44 122 THR A N 1
ATOM 970 C CA . THR A 1 122 ? -9.794 3.529 18.654 1.00 91.44 122 THR A CA 1
ATOM 971 C C . THR A 1 122 ? -10.166 4.739 19.507 1.00 91.44 122 THR A C 1
ATOM 973 O O . THR A 1 122 ? -10.316 4.582 20.714 1.00 91.44 122 THR A O 1
ATOM 976 N N . MET A 1 123 ? -10.434 5.900 18.899 1.00 90.81 123 MET A N 1
ATOM 977 C CA . MET A 1 123 ? -10.887 7.097 19.622 1.00 90.81 123 MET A CA 1
ATOM 978 C C . MET A 1 123 ? -12.211 6.866 20.365 1.00 90.81 123 MET A C 1
ATOM 980 O O . MET A 1 123 ? -12.364 7.299 21.507 1.00 90.81 123 MET A O 1
ATOM 984 N N . GLU A 1 124 ? -13.168 6.164 19.752 1.00 93.56 124 GLU A N 1
ATOM 985 C CA . GLU A 1 124 ? -14.434 5.812 20.404 1.00 93.56 124 GLU A CA 1
ATOM 986 C C . GLU A 1 124 ? -14.205 4.909 21.626 1.00 93.56 124 GLU A C 1
ATOM 988 O O . GLU A 1 124 ? -14.738 5.172 22.708 1.00 93.56 124 GLU A O 1
ATOM 993 N N . LEU A 1 125 ? -13.388 3.862 21.469 1.00 93.12 125 LEU A N 1
ATOM 994 C CA . LEU A 1 125 ? -13.066 2.926 22.546 1.00 93.12 125 LEU A CA 1
ATOM 995 C C . LEU A 1 125 ? -12.309 3.607 23.689 1.00 93.12 125 LEU A C 1
ATOM 997 O O . LEU A 1 125 ? -12.643 3.377 24.850 1.00 93.12 125 LEU A O 1
ATOM 1001 N N . GLU A 1 126 ? -11.347 4.475 23.379 1.00 91.38 126 GLU A N 1
ATOM 1002 C CA . GLU A 1 126 ? -10.649 5.293 24.373 1.00 91.38 126 GLU A CA 1
ATOM 1003 C C . GLU A 1 126 ? -11.621 6.222 25.106 1.00 91.38 126 GLU A C 1
ATOM 1005 O O . GLU A 1 126 ? -11.577 6.312 26.330 1.00 91.38 126 GLU A O 1
ATOM 1010 N N . GLY A 1 127 ? -12.572 6.844 24.403 1.00 91.50 127 GLY A N 1
ATOM 1011 C CA . GLY A 1 127 ? -13.600 7.681 25.028 1.00 91.50 127 GLY A CA 1
ATOM 1012 C C . GLY A 1 127 ? -14.562 6.902 25.935 1.00 91.50 127 GLY A C 1
ATOM 1013 O O . GLY A 1 127 ? -15.004 7.406 26.973 1.00 91.50 127 GLY A O 1
ATOM 1014 N N . VAL A 1 128 ? -14.910 5.662 25.580 1.00 94.19 128 VAL A N 1
ATOM 1015 C CA . VAL A 1 128 ? -15.680 4.764 26.461 1.00 94.19 128 VAL A CA 1
ATOM 1016 C C . VAL A 1 128 ? -14.854 4.383 27.687 1.00 94.19 128 VAL A C 1
ATOM 1018 O O . VAL A 1 128 ? -15.356 4.465 28.809 1.00 94.19 128 VAL A O 1
ATOM 1021 N N . LEU A 1 129 ? -13.594 4.006 27.485 1.00 92.44 129 LEU A N 1
ATOM 1022 C CA . LEU A 1 129 ? -12.690 3.611 28.556 1.00 92.44 129 LEU A CA 1
ATOM 1023 C C . LEU A 1 129 ? -12.462 4.764 29.545 1.00 92.44 129 LEU A C 1
ATOM 1025 O O . LEU A 1 129 ? -12.620 4.559 30.746 1.00 92.44 129 LEU A O 1
ATOM 1029 N N . ALA A 1 130 ? -12.206 5.979 29.055 1.00 90.81 130 ALA A N 1
ATOM 1030 C CA . ALA A 1 130 ? -12.039 7.181 29.872 1.00 90.81 130 ALA A CA 1
ATOM 1031 C C . ALA A 1 130 ? -13.247 7.433 30.789 1.00 90.81 130 ALA A C 1
ATOM 1033 O O . ALA A 1 130 ? -13.079 7.698 31.979 1.00 90.81 130 ALA A O 1
ATOM 1034 N N . ARG A 1 131 ? -14.474 7.283 30.269 1.00 92.31 131 ARG A N 1
ATOM 1035 C CA . ARG A 1 131 ? -15.699 7.410 31.078 1.00 92.31 131 ARG A CA 1
ATOM 1036 C C . ARG A 1 131 ? -15.776 6.346 32.173 1.00 92.31 131 ARG A C 1
ATOM 1038 O O . ARG A 1 131 ? -16.018 6.679 33.327 1.00 92.31 131 ARG A O 1
ATOM 1045 N N . LEU A 1 132 ? -15.511 5.083 31.834 1.00 93.62 132 LEU A N 1
ATOM 1046 C CA . LEU A 1 132 ? -15.549 3.982 32.802 1.00 93.62 132 LEU A CA 1
ATOM 1047 C C . LEU A 1 132 ? -14.497 4.125 33.907 1.00 93.62 132 LEU A C 1
ATOM 1049 O O . LEU A 1 132 ? -14.766 3.759 35.050 1.00 93.62 132 LEU A O 1
ATOM 1053 N N . ILE A 1 133 ? -13.313 4.644 33.580 1.00 92.62 133 ILE A N 1
ATOM 1054 C CA . ILE A 1 133 ? -12.239 4.907 34.546 1.00 92.62 133 ILE A CA 1
ATOM 1055 C C . ILE A 1 133 ? -12.699 5.940 35.575 1.00 92.62 133 ILE A C 1
ATOM 1057 O O . ILE A 1 133 ? -12.568 5.698 36.775 1.00 92.62 133 ILE A O 1
ATOM 1061 N N . VAL A 1 134 ? -13.292 7.046 35.110 1.00 91.69 134 VAL A N 1
ATOM 1062 C CA . VAL A 1 134 ? -13.843 8.096 35.978 1.00 91.69 134 VAL A CA 1
ATOM 1063 C C . VAL A 1 134 ? -14.961 7.540 36.862 1.00 91.69 134 VAL A C 1
ATOM 1065 O O . VAL A 1 134 ? -14.912 7.718 38.077 1.00 91.69 134 VAL A O 1
ATOM 1068 N N . ASP A 1 135 ? -15.912 6.800 36.285 1.00 94.75 135 ASP A N 1
ATOM 1069 C CA . ASP A 1 135 ? -17.042 6.212 37.022 1.00 94.75 135 ASP A CA 1
ATOM 1070 C C . ASP A 1 135 ? -16.590 5.226 38.113 1.00 94.75 135 ASP A C 1
ATOM 1072 O O . ASP A 1 135 ? -17.236 5.084 39.153 1.00 94.75 135 ASP A O 1
ATOM 1076 N N . ARG A 1 136 ? -15.479 4.519 37.878 1.00 93.31 136 ARG A N 1
ATOM 1077 C CA . ARG A 1 136 ? -14.906 3.527 38.801 1.00 93.31 136 ARG A CA 1
ATOM 1078 C C . ARG A 1 136 ? -13.869 4.120 39.760 1.00 93.31 136 ARG A C 1
ATOM 1080 O O . ARG A 1 136 ? -13.431 3.402 40.656 1.00 93.31 136 ARG A O 1
ATOM 1087 N N . GLY A 1 137 ? -13.462 5.378 39.577 1.00 92.31 137 GLY A N 1
ATOM 1088 C CA . GLY A 1 137 ? -12.381 6.009 40.340 1.00 92.31 137 GLY A CA 1
ATOM 1089 C C . GLY A 1 137 ? -11.009 5.357 40.129 1.00 92.31 137 GLY A C 1
ATOM 1090 O O . GLY A 1 137 ? -10.169 5.407 41.025 1.00 92.31 137 GLY A O 1
ATOM 1091 N N . ILE A 1 138 ? -10.795 4.712 38.979 1.00 92.50 138 ILE A N 1
ATOM 1092 C CA . ILE A 1 138 ? -9.518 4.076 38.628 1.00 92.50 138 ILE A CA 1
ATOM 1093 C C . ILE A 1 138 ? -8.551 5.165 38.155 1.00 92.50 138 ILE A C 1
ATOM 1095 O O . ILE A 1 138 ? -8.960 6.140 37.526 1.00 92.50 138 ILE A O 1
ATOM 1099 N N . ARG A 1 139 ? -7.258 5.023 38.448 1.00 87.25 139 ARG A N 1
ATOM 1100 C CA . ARG A 1 139 ? -6.229 5.914 37.892 1.00 87.25 139 ARG A CA 1
ATOM 1101 C C . ARG A 1 139 ? -5.701 5.330 36.590 1.00 87.25 139 ARG A C 1
ATOM 1103 O O . ARG A 1 139 ? -5.481 4.129 36.497 1.00 87.25 139 ARG A O 1
ATOM 1110 N N . GLU A 1 140 ? -5.461 6.177 35.599 1.00 84.06 140 GLU A N 1
ATOM 1111 C CA . GLU A 1 140 ? -5.003 5.756 34.268 1.00 84.06 140 GLU A CA 1
ATOM 1112 C C . GLU A 1 140 ? -3.701 4.932 34.299 1.00 84.06 140 GLU A C 1
ATOM 1114 O O . GLU A 1 140 ? -3.561 3.955 33.568 1.00 84.06 140 GLU A O 1
ATOM 1119 N N . GLU A 1 141 ? -2.790 5.256 35.218 1.00 85.88 141 GLU A N 1
ATOM 1120 C CA . GLU A 1 141 ? -1.529 4.536 35.454 1.00 85.88 141 GLU A CA 1
ATOM 1121 C C . GLU A 1 141 ? -1.730 3.047 35.795 1.00 85.88 141 GLU A C 1
ATOM 1123 O O . GLU A 1 141 ? -0.861 2.217 35.529 1.00 85.88 141 GLU A O 1
ATOM 1128 N N . GLU A 1 142 ? -2.881 2.686 36.368 1.00 88.25 142 GLU A N 1
ATOM 1129 C CA . GLU A 1 142 ? -3.196 1.315 36.789 1.00 88.25 142 GLU A CA 1
ATOM 1130 C C . GLU A 1 142 ? -3.607 0.416 35.612 1.00 88.25 142 GLU A C 1
ATOM 1132 O O . GLU A 1 142 ? -3.689 -0.802 35.765 1.00 88.25 142 GLU A O 1
ATOM 1137 N N . LEU A 1 143 ? -3.830 0.991 34.424 1.00 84.12 143 LEU A N 1
ATOM 1138 C CA . LEU A 1 143 ? -4.228 0.258 33.217 1.00 84.12 143 LEU A CA 1
ATOM 1139 C C . LEU A 1 143 ? -3.050 -0.428 32.515 1.00 84.12 143 LEU A C 1
ATOM 1141 O O . LEU A 1 143 ? -3.272 -1.288 31.664 1.00 84.12 143 LEU A O 1
ATOM 1145 N N . GLY A 1 144 ? -1.809 -0.040 32.833 1.00 87.06 144 GLY A N 1
ATOM 1146 C CA . GLY A 1 144 ? -0.607 -0.612 32.219 1.00 87.06 144 GLY A CA 1
ATOM 1147 C C . GLY A 1 144 ? -0.479 -0.338 30.715 1.00 87.06 144 GLY A C 1
ATOM 1148 O O . GLY A 1 144 ? 0.129 -1.132 29.998 1.00 87.06 144 GLY A O 1
ATOM 1149 N N . LEU A 1 145 ? -1.070 0.755 30.222 1.00 86.69 145 LEU A N 1
ATOM 1150 C CA . LEU A 1 145 ? -0.954 1.157 28.821 1.00 86.69 145 LEU A CA 1
ATOM 1151 C C . LEU A 1 145 ? 0.454 1.689 28.531 1.00 86.69 145 LEU A C 1
ATOM 1153 O O . LEU A 1 145 ? 1.046 2.397 29.343 1.00 86.69 145 LEU A O 1
ATOM 1157 N N . SER A 1 146 ? 0.991 1.370 27.350 1.00 86.19 146 SER A N 1
ATOM 1158 C CA . SER A 1 146 ? 2.309 1.861 26.921 1.00 86.19 146 SER A CA 1
ATOM 1159 C C . SER A 1 146 ? 2.322 3.362 26.615 1.00 86.19 146 SER A C 1
ATOM 1161 O O . SER A 1 146 ? 3.392 3.962 26.551 1.00 86.19 146 SER A O 1
ATOM 1163 N N . VAL A 1 147 ? 1.149 3.953 26.378 1.00 85.81 147 VAL A N 1
ATOM 1164 C CA . VAL A 1 147 ? 0.949 5.366 26.041 1.00 85.81 147 VAL A CA 1
ATOM 1165 C C . VAL A 1 147 ? -0.369 5.831 26.682 1.00 85.81 147 VAL A C 1
ATOM 1167 O O . VAL A 1 147 ? -1.287 5.009 26.765 1.00 85.81 147 VAL A O 1
ATOM 1170 N N . PRO A 1 148 ? -0.493 7.093 27.138 1.00 84.44 148 PRO A N 1
ATOM 1171 C CA . PRO A 1 148 ? -1.746 7.608 27.695 1.00 84.44 148 PRO A CA 1
ATOM 1172 C C . PRO A 1 148 ? -2.913 7.576 26.697 1.00 84.44 148 PRO A C 1
ATOM 1174 O O . PRO A 1 148 ? -2.699 7.648 25.479 1.00 84.44 148 PRO A O 1
ATOM 1177 N N . LEU A 1 149 ? -4.145 7.531 27.210 1.00 84.31 149 LEU A N 1
ATOM 1178 C CA . LEU A 1 149 ? -5.375 7.636 26.424 1.00 84.31 149 LEU A CA 1
ATOM 1179 C C . LEU A 1 149 ? -5.389 8.944 25.624 1.00 84.31 149 LEU A C 1
ATOM 1181 O O . LEU A 1 149 ? -5.002 10.005 26.116 1.00 84.31 149 LEU A O 1
ATOM 1185 N N . GLY A 1 150 ? -5.874 8.879 24.386 1.00 80.56 150 GLY A N 1
ATOM 1186 C CA . GLY A 1 150 ? -5.947 10.031 23.494 1.00 80.56 150 GLY A CA 1
ATOM 1187 C C . GLY A 1 150 ? -4.621 10.395 22.828 1.00 80.56 150 GLY A C 1
ATOM 1188 O O . GLY A 1 150 ? -4.557 11.414 22.138 1.00 80.56 150 GLY A O 1
ATOM 1189 N N . THR A 1 151 ? -3.561 9.596 22.999 1.00 84.50 151 THR A N 1
ATOM 1190 C CA . THR A 1 151 ? -2.309 9.839 22.277 1.00 84.50 151 THR A CA 1
ATOM 1191 C C . THR A 1 151 ? -2.502 9.573 20.787 1.00 84.50 151 THR A C 1
ATOM 1193 O O . THR A 1 151 ? -2.788 8.451 20.372 1.00 84.50 151 THR A O 1
ATOM 1196 N N . ALA A 1 152 ? -2.306 10.604 19.964 1.00 75.94 152 ALA A N 1
ATOM 1197 C CA . ALA A 1 152 ? -2.378 10.474 18.516 1.00 75.94 152 ALA A CA 1
ATOM 1198 C C . ALA A 1 152 ? -1.240 9.578 17.998 1.00 75.94 152 ALA A C 1
ATOM 1200 O O . ALA A 1 152 ? -0.061 9.903 18.142 1.00 75.94 152 ALA A O 1
ATOM 1201 N N . ILE A 1 153 ? -1.595 8.453 17.375 1.00 74.62 153 ILE A N 1
ATOM 1202 C CA . ILE A 1 153 ? -0.646 7.597 16.660 1.00 74.62 153 ILE A CA 1
ATOM 1203 C C . ILE A 1 153 ? -0.582 8.092 15.215 1.00 74.62 153 ILE A C 1
ATOM 1205 O O . ILE A 1 153 ? -1.467 7.802 14.410 1.00 74.62 153 ILE A O 1
ATOM 1209 N N . GLU A 1 154 ? 0.452 8.862 14.886 1.00 70.12 154 GLU A N 1
ATOM 1210 C CA . GLU A 1 154 ? 0.699 9.279 13.507 1.00 70.12 154 GLU A CA 1
ATOM 1211 C C . GLU A 1 154 ? 1.300 8.128 12.692 1.00 70.12 154 GLU A C 1
ATOM 1213 O O . GLU A 1 154 ? 2.115 7.342 13.185 1.00 70.12 154 GLU A O 1
ATOM 1218 N N . LEU A 1 155 ? 0.903 8.022 11.421 1.00 66.50 155 LEU A N 1
ATOM 1219 C CA . LEU A 1 155 ? 1.558 7.103 10.496 1.00 66.50 155 LEU A CA 1
ATOM 1220 C C . LEU A 1 155 ? 3.007 7.577 10.299 1.00 66.50 155 LEU A C 1
ATOM 1222 O O . LEU A 1 155 ? 3.191 8.744 9.949 1.00 66.50 155 LEU A O 1
ATOM 1226 N N . PRO A 1 156 ? 4.025 6.712 10.466 1.00 64.25 156 PRO A N 1
ATOM 1227 C CA . PRO A 1 156 ? 5.406 7.100 10.226 1.00 64.25 156 PRO A CA 1
ATOM 1228 C C . PRO A 1 156 ? 5.555 7.678 8.820 1.00 64.25 156 PRO A C 1
ATOM 1230 O O . PRO A 1 156 ? 5.242 7.016 7.825 1.00 64.25 156 PRO A O 1
ATOM 1233 N N . THR A 1 157 ? 6.023 8.919 8.728 1.00 64.62 157 THR A N 1
ATOM 1234 C CA . THR A 1 157 ? 6.360 9.522 7.444 1.00 64.62 157 THR A CA 1
ATOM 1235 C C . THR A 1 157 ? 7.513 8.722 6.852 1.00 64.62 157 THR A C 1
ATOM 1237 O O . THR A 1 157 ? 8.544 8.548 7.500 1.00 64.62 157 THR A O 1
ATOM 1240 N N . ILE A 1 158 ? 7.353 8.221 5.626 1.00 61.72 158 ILE A N 1
ATOM 1241 C CA . ILE A 1 158 ? 8.425 7.525 4.909 1.00 61.72 158 ILE A CA 1
ATOM 1242 C C . ILE A 1 158 ? 9.455 8.583 4.476 1.00 61.72 158 ILE A C 1
ATOM 1244 O O . ILE A 1 158 ? 9.478 9.025 3.330 1.00 61.72 158 ILE A O 1
ATOM 1248 N N . THR A 1 159 ? 10.267 9.071 5.412 1.00 52.91 159 THR A N 1
ATOM 1249 C CA . THR A 1 159 ? 11.414 9.936 5.130 1.00 52.91 159 THR A CA 1
ATOM 1250 C C . THR A 1 159 ? 12.636 9.048 4.954 1.00 52.91 159 THR A C 1
ATOM 1252 O O . THR A 1 159 ? 13.210 8.585 5.936 1.00 52.91 159 THR A O 1
ATOM 1255 N N . GLY A 1 160 ? 13.011 8.808 3.698 1.00 57.22 160 GLY A N 1
ATOM 1256 C CA . GLY A 1 160 ? 14.240 8.103 3.335 1.00 57.22 160 GLY A CA 1
ATOM 1257 C C . GLY A 1 160 ? 13.992 6.701 2.792 1.00 57.22 160 GLY A C 1
ATOM 1258 O O . GLY A 1 160 ? 14.190 5.715 3.492 1.00 57.22 160 GLY A O 1
ATOM 1259 N N . VAL A 1 161 ? 13.600 6.606 1.522 1.00 51.31 161 VAL A N 1
ATOM 1260 C CA . VAL A 1 161 ? 13.805 5.374 0.753 1.00 51.31 161 VAL A CA 1
ATOM 1261 C C . VAL A 1 161 ? 15.120 5.555 -0.005 1.00 51.31 161 VAL A C 1
ATOM 1263 O O . VAL A 1 161 ? 15.154 6.241 -1.016 1.00 51.31 161 VAL A O 1
ATOM 1266 N N . ASN A 1 162 ? 16.198 5.012 0.565 1.00 52.03 162 ASN A N 1
ATOM 1267 C CA . ASN A 1 162 ? 17.442 4.592 -0.093 1.00 52.03 162 ASN A CA 1
ATOM 1268 C C . ASN A 1 162 ? 17.997 5.506 -1.206 1.00 52.03 162 ASN A C 1
ATOM 1270 O O . ASN A 1 162 ? 17.980 5.140 -2.379 1.00 52.03 162 ASN A O 1
ATOM 1274 N N . GLN A 1 163 ? 18.601 6.641 -0.838 1.00 52.69 163 GLN A N 1
ATOM 1275 C CA . GLN A 1 163 ? 19.440 7.415 -1.771 1.00 52.69 163 GLN A CA 1
ATOM 1276 C C . GLN A 1 163 ? 20.644 6.589 -2.288 1.00 52.69 163 GLN A C 1
ATOM 1278 O O . GLN A 1 163 ? 21.159 6.838 -3.371 1.00 52.69 163 GLN A O 1
ATOM 1283 N N . GLU A 1 164 ? 21.064 5.564 -1.536 1.00 51.41 164 GLU A N 1
ATOM 1284 C CA . GLU A 1 164 ? 22.232 4.729 -1.850 1.00 51.41 164 GLU A CA 1
ATOM 1285 C C . GLU A 1 164 ? 22.030 3.801 -3.067 1.00 51.41 164 GLU A C 1
ATOM 1287 O O . GLU A 1 164 ? 23.011 3.395 -3.688 1.00 51.41 164 GLU A O 1
ATOM 1292 N N . GLU A 1 165 ? 20.784 3.488 -3.455 1.00 55.50 165 GLU A N 1
ATOM 1293 C CA . GLU A 1 165 ? 20.507 2.704 -4.674 1.00 55.50 165 GLU A CA 1
ATOM 1294 C C . GLU A 1 165 ? 20.373 3.581 -5.932 1.00 55.50 165 GLU A C 1
ATOM 1296 O O . GLU A 1 165 ? 20.654 3.103 -7.033 1.00 55.50 165 GLU A O 1
ATOM 1301 N N . GLU A 1 166 ? 19.998 4.860 -5.794 1.00 57.44 166 GLU A N 1
ATOM 1302 C CA . GLU A 1 166 ? 19.912 5.802 -6.924 1.00 57.44 166 GLU A CA 1
ATOM 1303 C C . GLU A 1 166 ? 21.296 6.212 -7.451 1.00 57.44 166 GLU A C 1
ATOM 1305 O O . GLU A 1 166 ? 21.463 6.356 -8.662 1.00 57.44 166 GLU A O 1
ATOM 1310 N N . ASP A 1 167 ? 22.301 6.322 -6.577 1.00 54.59 167 ASP A N 1
ATOM 1311 C CA . ASP A 1 167 ? 23.659 6.759 -6.944 1.00 54.59 167 ASP A CA 1
ATOM 1312 C C . ASP A 1 167 ? 24.507 5.665 -7.635 1.00 54.59 167 ASP A C 1
ATOM 1314 O O . ASP A 1 167 ? 25.582 5.949 -8.171 1.00 54.59 167 ASP A O 1
ATOM 1318 N N . MET A 1 168 ? 24.038 4.409 -7.657 1.00 56.03 168 MET A N 1
ATOM 1319 C CA . MET A 1 168 ? 24.723 3.275 -8.305 1.00 56.03 168 MET A CA 1
ATOM 1320 C C . MET A 1 168 ? 24.208 2.918 -9.715 1.00 56.03 168 MET A C 1
ATOM 1322 O O . MET A 1 168 ? 24.763 2.002 -10.338 1.00 56.03 168 MET A O 1
ATOM 1326 N N . MET A 1 169 ? 23.168 3.585 -10.235 1.00 54.41 169 MET A N 1
ATOM 1327 C CA . MET A 1 169 ? 22.578 3.289 -11.559 1.00 54.41 169 MET A CA 1
ATOM 1328 C C . MET A 1 169 ? 23.131 4.153 -12.693 1.00 54.41 169 MET A C 1
ATOM 1330 O O . MET A 1 169 ? 23.326 3.574 -13.800 1.00 54.41 169 MET A O 1
#

InterPro domains:
  IPR011598 Myc-type, basic helix-loop-helix (bHLH) domain [PF00010] (58-112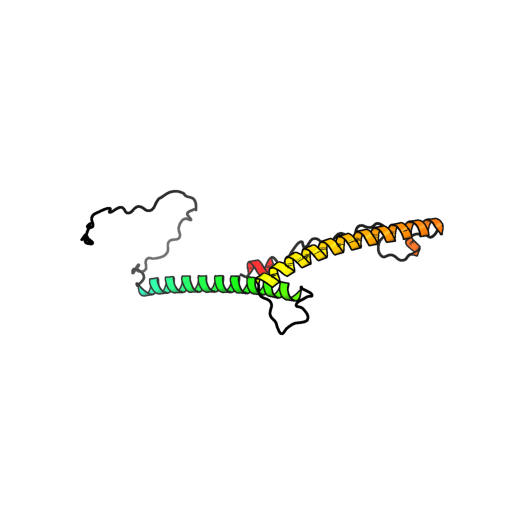)
  IPR011598 Myc-type, basic helix-loop-helix (bHLH) domain [PS50888] (57-111)
  IPR011598 Myc-type, basic helix-loop-helix (bHLH) domain [SM00353] (63-117)
  IPR036638 Helix-loop-helix DNA-binding domain superfamily [G3DSA:4.10.280.10] (51-122)
  IPR036638 Helix-loop-helix DNA-binding domain superfamily [SSF47459] (54-126)

Organism: Batrachochytrium dendrobatidis (strain JEL423) (NCBI:txid403673)

Secondary structure (DSSP, 8-state):
---PPPP---------------PPP----------------------HHHHHHHHHHHHHHHHHHHHHHHHHHHHHHHHHHHHSTTTSS-TTS---HHHHHHHHHHHHHHHHHHHHHHHHHHHHHHHHHHHHHHHHT--GGGG--SS-TT---PPPP-----HHHHTT-

Radius of gyration: 35.92 Å; chains: 1; bounding box: 83×50×116 Å

Sequence (169 aa):
MSMPMHPSSYSGVDANNFLGSHPSSFGSFGHTPTALSGSVEDEGKPSADVLIEKRRRRRESHNAVERRRRDHINEKIHELSNLLPEFASDIQNKPNKGVILRRSVDYIRHMQLFAAKQMERTMELEGVLARLIVDRGIREEELGLSVPLGTAIELPTITGVNQEEEDMM